Protein AF-A0A8K0NFF4-F1 (afdb_monomer_lite)

InterPro domains:
  IPR023198 Phosphoglycolate phosphatase-like, domain 2 [G3DSA:1.10.150.240] (60-113)

Secondary structure (DSSP, 8-state):
--TTPPPPTTTT--------BTTTB-HHHHHHHHHHHHHHHHHTSTT--HHHHHHHHH--HHHHHHHHHHHHHHHHHHHHHHHH-TTSPP--HHHHHHHHHHHHHHHTT-TT-

Organism: NCBI:txid83212

Sequence (113 aa):
MSPGEPPHPLSAIKALAFDLFGTALDWRTSVQQELILRAHRKQSSEGVPDALKQRLGNLTERDWGDFAQAWRDSYLEFVAGFAADAGTPWKTVDEHHLESLARLLDERALGGL

Foldseek 3Di:
DDPPDDPDPCNPPDDDDDDPDPTVDPPLVVQLVVVLVVLVVLLPDPPDDPVLNVLSVPDDSVNSSVLSVQLVVQLVVVVVVCVVDVPDDDDDSVRSSVVSNQVSCVVSVNHPD

pLDDT: mean 92.71, std 7.46, range [56.12, 98.38]

Radius of gyration: 21.51 Å; chains: 1; bounding box: 55×46×52 Å

Structure (mmCIF, N/CA/C/O backbone):
data_AF-A0A8K0NFF4-F1
#
_entry.id   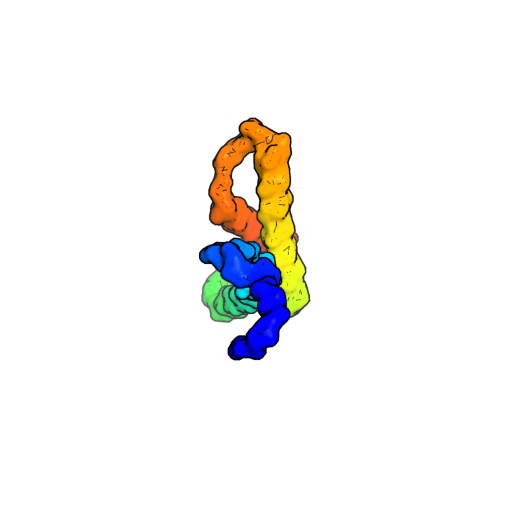AF-A0A8K0NFF4-F1
#
loop_
_atom_site.group_PDB
_atom_site.id
_atom_site.type_symbol
_atom_site.label_atom_id
_atom_site.label_alt_id
_atom_site.label_comp_id
_atom_site.label_asym_id
_atom_site.label_entity_id
_atom_site.label_seq_id
_atom_site.pdbx_PDB_ins_code
_atom_site.Cartn_x
_atom_site.Cartn_y
_atom_site.Cartn_z
_atom_site.occupancy
_atom_site.B_iso_or_equiv
_atom_site.auth_seq_id
_atom_site.auth_comp_id
_atom_site.auth_asym_id
_atom_site.auth_atom_id
_atom_site.pdbx_PDB_model_num
ATOM 1 N N . MET A 1 1 ? 36.130 -25.085 -16.102 1.00 57.00 1 MET A N 1
ATOM 2 C CA . MET A 1 1 ? 35.508 -24.887 -17.426 1.00 57.00 1 MET A CA 1
ATOM 3 C C . MET A 1 1 ? 36.125 -25.896 -18.369 1.00 57.00 1 MET A C 1
ATOM 5 O O . MET A 1 1 ? 37.346 -25.914 -18.483 1.00 57.00 1 MET A O 1
ATOM 9 N N . SER A 1 2 ? 35.315 -26.776 -18.951 1.00 56.12 2 SER A N 1
ATOM 10 C CA . SER A 1 2 ? 35.795 -27.747 -19.936 1.00 56.12 2 SER A CA 1
ATOM 11 C C . SER A 1 2 ? 36.055 -27.037 -21.274 1.00 56.12 2 SER A C 1
ATOM 13 O O . SER A 1 2 ? 35.286 -26.144 -21.635 1.00 56.12 2 SER A O 1
ATOM 15 N N . PRO A 1 3 ? 37.120 -27.379 -22.016 1.00 65.38 3 PRO A N 1
ATOM 16 C CA . PRO A 1 3 ? 37.366 -26.789 -23.327 1.00 65.38 3 PRO A CA 1
ATOM 17 C C . PRO A 1 3 ? 36.259 -27.188 -24.316 1.00 65.38 3 PRO A C 1
ATOM 19 O O . PRO A 1 3 ? 35.991 -28.375 -24.482 1.00 65.38 3 PRO A O 1
ATOM 22 N N . GLY A 1 4 ? 35.641 -26.205 -24.982 1.00 76.25 4 GLY A N 1
ATOM 23 C CA . GLY A 1 4 ? 34.682 -26.419 -26.080 1.00 76.25 4 GLY A CA 1
ATOM 24 C C . GLY A 1 4 ? 33.222 -26.054 -25.791 1.00 76.25 4 GLY A C 1
ATOM 25 O O . GLY A 1 4 ? 32.403 -26.110 -26.704 1.00 76.25 4 GLY A O 1
ATOM 26 N N . GLU A 1 5 ? 32.880 -25.659 -24.565 1.00 77.56 5 GLU A N 1
ATOM 27 C CA . GLU A 1 5 ? 31.519 -25.218 -24.247 1.00 77.56 5 GLU A CA 1
ATOM 28 C C . GLU A 1 5 ? 31.290 -23.779 -24.749 1.00 77.56 5 GLU A C 1
ATOM 30 O O . GLU A 1 5 ? 32.122 -22.903 -24.472 1.00 77.56 5 GLU A O 1
ATOM 35 N N . PRO A 1 6 ? 30.212 -23.507 -25.514 1.00 79.31 6 PRO A N 1
ATOM 36 C CA . PRO A 1 6 ? 29.910 -22.153 -25.956 1.00 79.31 6 PRO A CA 1
ATOM 37 C C . PRO A 1 6 ? 29.731 -21.235 -24.738 1.00 79.31 6 PRO A C 1
ATOM 39 O O . PRO A 1 6 ? 29.235 -21.682 -23.699 1.00 79.31 6 PRO A O 1
ATOM 42 N N . PRO A 1 7 ? 30.136 -19.954 -24.834 1.00 81.00 7 PRO A N 1
ATOM 43 C CA . PRO A 1 7 ? 30.001 -19.027 -23.721 1.00 81.00 7 PRO A CA 1
ATOM 44 C C . PRO A 1 7 ? 28.545 -18.992 -23.254 1.00 81.00 7 PRO A C 1
ATOM 46 O O . PRO A 1 7 ? 27.625 -18.905 -24.070 1.00 81.00 7 PRO A O 1
ATOM 49 N N . HIS A 1 8 ? 28.342 -19.069 -21.935 1.00 84.25 8 HIS A N 1
ATOM 50 C CA . HIS A 1 8 ? 27.005 -19.062 -21.348 1.00 84.25 8 HIS A CA 1
ATOM 51 C C . HIS A 1 8 ? 26.218 -17.849 -21.879 1.00 84.25 8 HIS A C 1
ATOM 53 O O . HIS A 1 8 ? 26.788 -16.757 -21.910 1.00 84.25 8 HIS A O 1
ATOM 59 N N . PRO A 1 9 ? 24.931 -17.965 -22.247 1.00 85.44 9 PRO A N 1
ATOM 60 C CA . PRO A 1 9 ? 24.170 -16.871 -22.867 1.00 85.44 9 PRO A CA 1
ATOM 61 C C . PRO A 1 9 ? 24.179 -15.550 -22.075 1.00 85.44 9 PRO A C 1
ATOM 63 O O . PRO A 1 9 ? 24.038 -14.473 -22.643 1.00 85.44 9 PRO A O 1
ATOM 66 N N . LEU A 1 10 ? 24.390 -15.628 -20.758 1.00 89.38 10 LEU A N 1
ATOM 67 C CA . LEU A 1 10 ? 24.452 -14.474 -19.853 1.00 89.38 10 LEU A CA 1
ATOM 68 C C . LEU A 1 10 ? 25.866 -13.891 -19.661 1.00 89.38 10 LEU A C 1
ATOM 70 O O . LEU A 1 10 ? 26.025 -12.900 -18.960 1.00 89.38 10 LEU A O 1
ATOM 74 N N . SER A 1 11 ? 26.900 -14.479 -20.265 1.00 89.75 11 SER A N 1
ATOM 75 C CA . SER A 1 11 ? 28.308 -14.104 -20.039 1.00 89.75 11 SER A CA 1
ATOM 76 C C . SER A 1 11 ? 28.677 -12.690 -20.513 1.00 89.75 11 SER A C 1
ATOM 78 O O . SER A 1 11 ? 29.662 -12.131 -20.038 1.00 89.75 11 SER A O 1
ATOM 80 N N . ALA A 1 12 ? 27.879 -12.086 -21.401 1.00 91.81 12 ALA A N 1
ATOM 81 C CA . ALA A 1 12 ? 28.050 -10.704 -21.860 1.00 91.81 12 ALA A CA 1
ATOM 82 C C . ALA A 1 12 ? 27.211 -9.672 -21.075 1.00 91.81 12 ALA A C 1
ATOM 84 O O . ALA A 1 12 ? 27.341 -8.468 -21.311 1.00 91.81 12 ALA A O 1
ATOM 85 N N . ILE A 1 13 ? 26.344 -10.113 -20.155 1.00 93.75 13 ILE A N 1
ATOM 86 C CA . ILE A 1 13 ? 25.468 -9.221 -19.388 1.00 93.75 13 ILE A CA 1
ATOM 87 C C . ILE A 1 13 ? 26.277 -8.512 -18.299 1.00 93.75 13 ILE A C 1
ATOM 89 O O . ILE A 1 13 ? 26.946 -9.147 -17.489 1.00 93.75 13 ILE A O 1
ATOM 93 N N . LYS A 1 14 ? 26.190 -7.177 -18.269 1.00 94.44 14 LYS A N 1
ATOM 94 C CA . LYS A 1 14 ? 26.890 -6.320 -17.293 1.00 94.44 14 LYS A CA 1
ATOM 95 C C . LYS A 1 14 ? 25.978 -5.715 -16.223 1.00 94.44 14 LYS A C 1
ATOM 97 O O . LYS A 1 14 ? 26.481 -5.175 -15.246 1.00 94.44 14 LYS A O 1
ATOM 102 N N . ALA A 1 15 ? 24.661 -5.771 -16.416 1.00 95.25 15 ALA A N 1
ATOM 103 C CA . ALA A 1 15 ? 23.675 -5.225 -15.492 1.00 95.25 15 ALA A CA 1
ATOM 104 C C . ALA A 1 15 ? 22.391 -6.058 -15.520 1.00 95.25 15 ALA A C 1
ATOM 106 O O . ALA A 1 15 ? 22.003 -6.573 -16.568 1.00 95.25 15 ALA A O 1
ATOM 107 N N . LEU A 1 16 ? 21.735 -6.152 -14.366 1.00 92.88 16 LEU A N 1
ATOM 108 C CA . LEU A 1 16 ? 20.430 -6.777 -14.193 1.00 92.88 16 LEU A CA 1
ATOM 109 C C . LEU A 1 16 ? 19.508 -5.757 -13.528 1.00 92.88 16 LEU A C 1
ATOM 111 O O . LEU A 1 16 ? 19.874 -5.168 -12.512 1.00 92.88 16 LEU A O 1
ATOM 115 N N . ALA A 1 17 ? 18.337 -5.542 -14.116 1.00 94.75 17 ALA A N 1
ATOM 116 C CA . ALA A 1 17 ? 17.286 -4.719 -13.539 1.00 94.75 17 ALA A CA 1
ATOM 117 C C . ALA A 1 17 ? 16.169 -5.637 -13.051 1.00 94.75 17 ALA A C 1
ATOM 119 O O . ALA A 1 17 ? 15.773 -6.565 -13.758 1.00 94.75 17 ALA A O 1
ATOM 120 N N . PHE A 1 18 ? 15.674 -5.364 -11.851 1.00 94.62 18 PHE A N 1
ATOM 121 C CA . PHE A 1 18 ? 14.584 -6.110 -11.248 1.00 94.62 18 PHE A CA 1
ATOM 122 C C . PHE A 1 18 ? 13.469 -5.141 -10.906 1.00 94.62 18 PHE A C 1
ATOM 124 O O . PHE A 1 18 ? 13.713 -4.074 -10.338 1.00 94.62 18 PHE A O 1
ATOM 131 N N . ASP A 1 19 ? 12.246 -5.542 -11.227 1.00 94.19 19 ASP A N 1
ATOM 132 C CA . ASP A 1 19 ? 11.102 -5.035 -10.491 1.00 94.19 19 ASP A CA 1
ATOM 133 C C . ASP A 1 19 ? 11.254 -5.413 -9.003 1.00 94.19 19 ASP A C 1
ATOM 135 O O . ASP A 1 19 ? 11.923 -6.392 -8.658 1.00 94.19 19 ASP A O 1
ATOM 139 N N . LEU A 1 20 ? 10.681 -4.611 -8.106 1.00 92.25 20 LEU A N 1
ATOM 140 C CA . LEU A 1 20 ? 10.818 -4.826 -6.666 1.00 92.25 20 LEU A CA 1
ATOM 141 C C . LEU A 1 20 ? 9.578 -5.494 -6.079 1.00 92.25 20 LEU A C 1
ATOM 143 O O . LEU A 1 20 ? 9.686 -6.544 -5.444 1.00 92.25 20 LEU A O 1
ATOM 147 N N . PHE A 1 21 ? 8.401 -4.904 -6.271 1.00 90.12 21 PHE A N 1
ATOM 148 C CA . PHE A 1 21 ? 7.193 -5.295 -5.549 1.00 90.12 21 PHE A CA 1
ATOM 149 C C . PHE A 1 21 ? 6.588 -6.588 -6.101 1.00 90.12 21 PHE A C 1
ATOM 151 O O . PHE A 1 21 ? 5.880 -6.583 -7.101 1.00 90.12 21 PHE A O 1
ATOM 158 N N . GLY A 1 22 ? 6.806 -7.696 -5.392 1.00 90.75 22 GLY A N 1
ATOM 159 C CA . GLY A 1 22 ? 6.363 -9.036 -5.785 1.00 90.75 22 GLY A CA 1
ATOM 160 C C . GLY A 1 22 ? 7.438 -9.826 -6.531 1.00 90.75 22 GLY A C 1
ATOM 161 O O . GLY A 1 22 ? 7.384 -11.052 -6.536 1.00 90.75 22 GLY A O 1
ATOM 162 N N . THR A 1 23 ? 8.443 -9.144 -7.087 1.00 94.44 23 THR A N 1
ATOM 163 C CA . THR A 1 23 ? 9.594 -9.778 -7.745 1.00 94.44 23 THR A CA 1
ATOM 164 C C . THR A 1 23 ? 10.750 -10.010 -6.767 1.00 94.44 23 THR A C 1
ATOM 166 O O . THR A 1 23 ? 11.253 -11.126 -6.663 1.00 94.44 23 THR A O 1
ATOM 169 N N . ALA A 1 24 ? 11.164 -8.977 -6.028 1.00 95.25 24 ALA A N 1
ATOM 170 C CA . ALA A 1 24 ? 12.259 -9.051 -5.053 1.00 95.25 24 ALA A CA 1
ATOM 171 C C . ALA A 1 24 ? 11.792 -8.867 -3.599 1.00 95.25 24 ALA A C 1
ATOM 173 O O . ALA A 1 24 ? 12.517 -9.222 -2.672 1.00 95.25 24 ALA A O 1
ATOM 174 N N . LEU A 1 25 ? 10.594 -8.309 -3.393 1.00 93.31 25 LEU A N 1
ATOM 175 C CA . LEU A 1 25 ? 10.031 -7.981 -2.085 1.00 93.31 25 LEU A CA 1
ATOM 176 C C . LEU A 1 25 ? 8.631 -8.578 -1.920 1.00 93.31 25 LEU A C 1
ATOM 178 O O . LEU A 1 25 ? 7.751 -8.342 -2.753 1.00 93.31 25 LEU A O 1
ATOM 182 N N . ASP A 1 26 ? 8.394 -9.253 -0.793 1.00 96.06 26 ASP A N 1
ATOM 183 C CA . ASP A 1 26 ? 7.044 -9.615 -0.348 1.00 96.06 26 ASP A CA 1
ATOM 184 C C . ASP A 1 26 ? 6.372 -8.416 0.332 1.00 96.06 26 ASP A C 1
ATOM 186 O O . ASP A 1 26 ? 6.347 -8.262 1.558 1.00 96.06 26 ASP A O 1
ATOM 190 N N . TRP A 1 27 ? 5.840 -7.524 -0.499 1.00 95.06 27 TRP A N 1
ATOM 191 C CA . TRP A 1 27 ? 5.096 -6.361 -0.028 1.00 95.06 27 TRP A CA 1
ATOM 192 C C . TRP A 1 27 ? 3.770 -6.748 0.626 1.00 95.06 27 TRP A C 1
ATOM 194 O O . TRP A 1 27 ? 3.347 -6.080 1.567 1.00 95.06 27 TRP A O 1
ATOM 204 N N . ARG A 1 28 ? 3.114 -7.813 0.143 1.00 95.81 28 ARG A N 1
ATOM 205 C CA . ARG A 1 28 ? 1.749 -8.164 0.544 1.00 95.81 28 ARG A CA 1
ATOM 206 C C . ARG A 1 28 ? 1.724 -8.588 2.001 1.00 95.81 28 ARG A C 1
ATOM 208 O O . ARG A 1 28 ? 0.987 -7.997 2.790 1.00 95.81 28 ARG A O 1
ATOM 215 N N . THR A 1 29 ? 2.567 -9.551 2.363 1.00 96.38 29 THR A N 1
ATOM 216 C CA . THR A 1 29 ? 2.659 -10.027 3.746 1.00 96.38 29 THR A CA 1
ATOM 217 C C . THR A 1 29 ? 3.120 -8.910 4.673 1.00 96.38 29 THR A C 1
ATOM 219 O O . THR A 1 29 ? 2.525 -8.710 5.729 1.00 96.38 29 THR A O 1
ATOM 222 N N . SER A 1 30 ? 4.129 -8.136 4.259 1.00 96.31 30 SER A N 1
ATOM 223 C CA . SER A 1 30 ? 4.695 -7.057 5.079 1.00 96.31 30 SER A CA 1
ATOM 224 C C . SER A 1 30 ? 3.656 -5.981 5.419 1.00 96.31 30 SER A C 1
ATOM 226 O O . SER A 1 30 ? 3.503 -5.612 6.582 1.00 96.31 30 SER A O 1
ATOM 228 N N . VAL A 1 31 ? 2.897 -5.506 4.425 1.00 96.75 31 VAL A N 1
ATOM 229 C CA . VAL A 1 31 ? 1.849 -4.492 4.631 1.00 96.75 31 VAL A CA 1
ATOM 230 C C . VAL A 1 31 ? 0.701 -5.054 5.467 1.00 96.75 31 VAL A C 1
ATOM 232 O O . VAL A 1 31 ? 0.249 -4.398 6.404 1.00 96.75 31 VAL A O 1
ATOM 235 N N . GLN A 1 32 ? 0.246 -6.275 5.175 1.00 98.06 32 GLN A N 1
ATOM 236 C CA . GLN A 1 32 ? -0.831 -6.916 5.932 1.00 98.06 32 GLN A CA 1
ATOM 237 C C . GLN A 1 32 ? -0.462 -7.087 7.414 1.00 98.06 32 GLN A C 1
ATOM 239 O O . GLN A 1 32 ? -1.267 -6.768 8.289 1.00 98.06 32 GLN A O 1
ATOM 244 N N . GLN A 1 33 ? 0.754 -7.552 7.709 1.00 98.12 33 GLN A N 1
ATOM 245 C CA . GLN A 1 33 ? 1.235 -7.717 9.083 1.00 98.12 33 GLN A CA 1
ATOM 246 C C . GLN A 1 33 ? 1.332 -6.383 9.822 1.00 98.12 33 GLN A C 1
ATOM 248 O O . GLN A 1 33 ? 0.930 -6.303 10.983 1.00 98.12 33 GLN A O 1
ATOM 253 N N . GLU A 1 34 ? 1.812 -5.330 9.159 1.00 97.56 34 GLU A N 1
ATOM 254 C CA . GLU A 1 34 ? 1.886 -4.002 9.767 1.00 97.56 34 GLU A CA 1
ATOM 255 C C . GLU A 1 34 ? 0.486 -3.445 10.069 1.00 97.56 34 GLU A C 1
ATOM 257 O O . GLU A 1 34 ? 0.264 -2.913 11.157 1.00 97.56 34 GLU A O 1
ATOM 262 N N . LEU A 1 35 ? -0.488 -3.630 9.170 1.00 96.81 35 LEU A N 1
ATOM 263 C CA . LEU A 1 35 ? -1.886 -3.248 9.411 1.00 96.81 35 LEU A CA 1
ATOM 264 C C . LEU A 1 35 ? -2.462 -3.962 10.641 1.00 96.81 35 LEU A C 1
ATOM 266 O O . LEU A 1 35 ? -2.996 -3.304 11.534 1.00 96.81 35 LEU A O 1
ATOM 270 N N . ILE A 1 36 ? -2.289 -5.286 10.729 1.00 97.00 36 ILE A N 1
ATOM 271 C CA . ILE A 1 36 ? -2.735 -6.094 11.876 1.00 97.00 36 ILE A CA 1
ATOM 272 C C . ILE A 1 36 ? -2.068 -5.606 13.169 1.00 97.00 36 ILE A C 1
ATOM 274 O O . ILE A 1 36 ? -2.740 -5.385 14.180 1.00 97.00 36 ILE A O 1
ATOM 278 N N . LEU A 1 37 ? -0.751 -5.385 13.142 1.00 96.69 37 LEU A N 1
ATOM 279 C CA . LEU A 1 37 ? 0.013 -4.921 14.297 1.00 96.69 37 LEU A CA 1
ATOM 280 C C . LEU A 1 37 ? -0.474 -3.552 14.790 1.00 96.69 37 LEU A C 1
ATOM 282 O O . LEU A 1 37 ? -0.648 -3.347 15.995 1.00 96.69 37 LEU A O 1
ATOM 286 N N . ARG A 1 38 ? -0.690 -2.602 13.875 1.00 95.00 38 ARG A N 1
ATOM 287 C CA . ARG A 1 38 ? -1.157 -1.249 14.210 1.00 95.00 38 ARG A CA 1
ATOM 288 C C . ARG A 1 38 ? -2.592 -1.260 14.714 1.00 95.00 38 ARG A C 1
ATOM 290 O O . ARG A 1 38 ? -2.866 -0.605 15.721 1.00 95.00 38 ARG A O 1
ATOM 297 N N . ALA A 1 39 ? -3.466 -2.046 14.091 1.00 94.44 39 ALA A N 1
ATOM 298 C CA . ALA A 1 39 ? -4.836 -2.244 14.542 1.00 94.44 39 ALA A CA 1
ATOM 299 C C . ALA A 1 39 ? -4.884 -2.801 15.970 1.00 94.44 39 ALA A C 1
ATOM 301 O O . ALA A 1 39 ? -5.561 -2.228 16.824 1.00 94.44 39 ALA A O 1
ATOM 302 N N . HIS A 1 40 ? -4.091 -3.837 16.265 1.00 93.38 40 HIS A N 1
ATOM 303 C CA . HIS A 1 40 ? -3.992 -4.411 17.607 1.00 93.38 40 HIS A CA 1
ATOM 304 C C . HIS A 1 40 ? -3.500 -3.378 18.634 1.00 93.38 40 HIS A C 1
ATOM 306 O O . HIS A 1 40 ? -4.109 -3.199 19.688 1.00 93.38 40 HIS A O 1
ATOM 312 N N . ARG A 1 41 ? -2.424 -2.635 18.326 1.00 93.56 41 ARG A N 1
ATOM 313 C CA . ARG A 1 41 ? -1.911 -1.579 19.223 1.00 93.56 41 ARG A CA 1
ATOM 314 C C . ARG A 1 41 ? -2.959 -0.507 19.506 1.00 93.56 41 ARG A C 1
ATOM 316 O O . ARG A 1 41 ? -3.111 -0.084 20.653 1.00 93.56 41 ARG A O 1
ATOM 323 N N . LYS A 1 42 ? -3.687 -0.068 18.477 1.00 91.44 42 LYS A N 1
ATOM 324 C CA . LYS A 1 42 ? -4.720 0.956 18.635 1.00 91.44 42 LYS A CA 1
ATOM 325 C C . LYS A 1 42 ? -5.921 0.422 19.415 1.00 91.44 42 LYS A C 1
ATOM 327 O O . LYS A 1 42 ? -6.423 1.123 20.283 1.00 91.44 42 LYS A O 1
ATOM 332 N N . GLN A 1 43 ? -6.323 -0.830 19.208 1.00 92.25 43 GLN A N 1
ATOM 333 C CA . GLN A 1 43 ? -7.391 -1.466 19.985 1.00 92.25 43 GLN A CA 1
ATOM 334 C C . GLN A 1 43 ? -7.084 -1.487 21.494 1.00 92.25 43 GLN A C 1
ATOM 336 O O . GLN A 1 43 ? -7.982 -1.252 22.304 1.00 92.25 43 GLN A O 1
ATOM 341 N N . SER A 1 44 ? -5.821 -1.709 21.875 1.00 89.94 44 SER A N 1
ATOM 342 C CA . SER A 1 44 ? -5.368 -1.679 23.276 1.00 89.94 44 SER A CA 1
ATOM 343 C C . SER A 1 44 ? -5.113 -0.272 23.834 1.00 89.94 44 SER A C 1
ATOM 345 O O . SER A 1 44 ? -4.779 -0.145 25.009 1.00 89.94 44 SER A O 1
ATOM 347 N N . SER A 1 45 ? -5.238 0.784 23.026 1.00 91.31 45 SER A N 1
ATOM 348 C CA . SER A 1 45 ? -4.930 2.154 23.449 1.00 91.31 45 SER A CA 1
ATOM 349 C C . SER A 1 45 ? -6.072 2.799 24.247 1.00 91.31 45 SER A C 1
ATOM 351 O O . SER A 1 45 ? -7.260 2.504 24.059 1.00 91.31 45 SER A O 1
ATOM 353 N N . GLU A 1 46 ? -5.708 3.723 25.136 1.00 91.81 46 GLU A N 1
ATOM 354 C CA . GLU A 1 46 ? -6.656 4.589 25.841 1.00 91.81 46 GLU A CA 1
ATOM 355 C C . GLU A 1 46 ? -7.311 5.598 24.882 1.00 91.81 46 GLU A C 1
ATOM 357 O O . GLU A 1 46 ? -6.768 5.922 23.826 1.00 91.81 46 GLU A O 1
ATOM 362 N N . GLY A 1 47 ? -8.511 6.077 25.223 1.00 88.69 47 GLY A N 1
ATOM 363 C CA . GLY A 1 47 ? -9.235 7.076 24.422 1.00 88.69 47 GLY A CA 1
ATOM 364 C C . GLY A 1 47 ? -9.856 6.559 23.118 1.00 88.69 47 GLY A C 1
ATOM 365 O O . GLY A 1 47 ? -10.550 7.310 22.438 1.00 88.69 47 GLY A O 1
ATOM 366 N N . VAL A 1 48 ? -9.660 5.283 22.771 1.00 90.75 48 VAL A N 1
ATOM 367 C CA . VAL A 1 48 ? -10.304 4.666 21.603 1.00 90.75 48 VAL A CA 1
ATOM 368 C C . VAL A 1 48 ? -11.744 4.263 21.950 1.00 90.75 48 VAL A C 1
ATOM 370 O O . VAL A 1 48 ? -11.925 3.509 22.911 1.00 90.75 48 VAL A O 1
ATOM 373 N N . PRO A 1 49 ? -12.765 4.715 21.190 1.00 92.69 49 PRO A N 1
ATOM 374 C CA . PRO A 1 49 ? -14.164 4.377 21.455 1.00 92.69 49 PRO A CA 1
ATOM 375 C C . PRO A 1 49 ? -14.425 2.867 21.437 1.00 92.69 49 PRO A C 1
ATOM 377 O O . PRO A 1 49 ? -13.927 2.164 20.554 1.00 92.69 49 PRO A O 1
ATOM 380 N N . ASP A 1 50 ? -15.276 2.369 22.338 1.00 92.56 50 ASP A N 1
ATOM 381 C CA . ASP A 1 50 ? -15.582 0.932 22.449 1.00 92.56 50 ASP A CA 1
ATOM 382 C C . ASP A 1 50 ? -16.134 0.339 21.147 1.00 92.56 50 ASP A C 1
ATOM 384 O O . ASP A 1 50 ? -15.767 -0.768 20.757 1.00 92.56 50 ASP A O 1
ATOM 388 N N . ALA A 1 51 ? -16.943 1.109 20.414 1.00 92.81 51 ALA A N 1
ATOM 389 C CA . ALA A 1 51 ? -17.438 0.711 19.100 1.00 92.81 51 ALA A CA 1
ATOM 390 C C . ALA A 1 51 ? -16.302 0.519 18.075 1.00 92.81 51 ALA A C 1
ATOM 392 O O . ALA A 1 51 ? -16.353 -0.388 17.246 1.00 92.81 51 ALA A O 1
ATOM 393 N N . LEU A 1 52 ? -15.249 1.346 18.121 1.00 93.06 52 LEU A N 1
ATOM 394 C CA . LEU A 1 52 ? -14.068 1.157 17.275 1.00 93.06 52 LEU A CA 1
ATOM 395 C C . LEU A 1 52 ? -13.262 -0.065 17.732 1.00 93.06 52 LEU A C 1
ATOM 397 O O . LEU A 1 52 ? -12.881 -0.870 16.889 1.00 93.06 52 LEU A O 1
ATOM 401 N N . LYS A 1 53 ? -13.090 -0.276 19.042 1.00 93.81 53 LYS A N 1
ATOM 402 C CA . LYS A 1 53 ? -12.413 -1.473 19.573 1.00 93.81 53 LYS A CA 1
ATOM 403 C C . LYS A 1 53 ? -13.114 -2.772 19.178 1.00 93.81 53 LYS A C 1
ATOM 405 O O . LYS A 1 53 ? -12.438 -3.719 18.787 1.00 93.81 53 LYS A O 1
ATOM 410 N N . GLN A 1 54 ? -14.445 -2.816 19.252 1.00 93.50 54 GLN A N 1
ATOM 411 C CA . GLN A 1 54 ? -15.224 -3.978 18.816 1.00 93.50 54 GLN A CA 1
ATOM 412 C C . GLN A 1 54 ? -15.063 -4.237 17.318 1.00 93.50 54 GLN A C 1
ATOM 414 O O . GLN A 1 54 ? -14.814 -5.371 16.927 1.00 93.50 54 GLN A O 1
ATOM 419 N N . ARG A 1 55 ? -15.150 -3.195 16.479 1.00 94.69 55 ARG A N 1
ATOM 420 C CA . ARG A 1 55 ? -14.938 -3.338 15.029 1.00 94.69 55 ARG A CA 1
ATOM 421 C C . ARG A 1 55 ? -13.547 -3.879 14.712 1.00 94.69 55 ARG A C 1
ATOM 423 O O . ARG A 1 55 ? -13.449 -4.832 13.953 1.00 94.69 55 ARG A O 1
ATOM 430 N N . LEU A 1 56 ? -12.501 -3.332 15.338 1.00 95.00 56 LEU A N 1
ATOM 431 C CA . LEU A 1 56 ? -11.129 -3.825 15.171 1.00 95.00 56 LEU A CA 1
ATOM 432 C C . LEU A 1 56 ? -10.990 -5.292 15.595 1.00 95.00 56 LEU A C 1
ATOM 434 O O . LEU A 1 56 ? -10.367 -6.066 14.878 1.00 95.00 56 LEU A O 1
ATOM 438 N N . GLY A 1 57 ? -11.614 -5.685 16.711 1.00 93.44 57 GLY A N 1
ATOM 439 C CA . GLY A 1 57 ? -11.598 -7.068 17.199 1.00 93.44 57 GLY A CA 1
ATOM 440 C C . GLY A 1 57 ? -12.375 -8.068 16.333 1.00 93.44 57 GLY A C 1
ATOM 441 O O . GLY A 1 57 ? -12.148 -9.267 16.460 1.00 93.44 57 GLY A O 1
ATOM 442 N N . ASN A 1 58 ? -13.263 -7.591 15.456 1.00 95.44 58 ASN A N 1
ATOM 443 C CA . ASN A 1 58 ? -14.036 -8.431 14.540 1.00 95.44 58 ASN A CA 1
ATOM 444 C C . ASN A 1 58 ? -13.348 -8.636 13.180 1.00 95.44 58 ASN A C 1
ATOM 446 O O . ASN A 1 58 ? -13.803 -9.472 12.403 1.00 95.44 58 ASN A O 1
ATOM 450 N N . LEU A 1 59 ? -12.289 -7.877 12.872 1.00 96.81 59 LEU A N 1
ATOM 451 C CA . LEU A 1 59 ? -11.556 -8.012 11.614 1.00 96.81 59 LEU A CA 1
ATOM 452 C C . LEU A 1 59 ? -10.628 -9.224 11.660 1.00 96.81 59 LEU A C 1
ATOM 454 O O . LEU A 1 59 ? -9.823 -9.389 12.575 1.00 96.81 59 LEU A O 1
ATOM 458 N N . THR A 1 60 ? -10.714 -10.051 10.629 1.00 97.31 60 THR A N 1
ATOM 459 C CA . THR A 1 60 ? -9.864 -11.225 10.440 1.00 97.31 60 THR A CA 1
ATOM 460 C C . THR A 1 60 ? -8.600 -10.876 9.656 1.00 97.31 60 THR A C 1
ATOM 462 O O . THR A 1 60 ? -8.512 -9.839 8.997 1.00 97.31 60 THR A O 1
ATOM 465 N N . GLU A 1 61 ? -7.612 -11.775 9.652 1.00 97.38 61 GLU A N 1
ATOM 466 C CA . GLU A 1 61 ? -6.432 -11.626 8.788 1.00 97.38 61 GLU A CA 1
ATOM 467 C C . GLU A 1 61 ? -6.808 -11.489 7.308 1.00 97.38 61 GLU A C 1
ATOM 469 O O . GLU A 1 61 ? -6.163 -10.738 6.578 1.00 97.38 61 GLU A O 1
ATOM 474 N N . ARG A 1 62 ? -7.874 -12.173 6.869 1.00 97.94 62 ARG A N 1
ATOM 475 C CA . ARG A 1 62 ? -8.388 -12.059 5.502 1.00 97.94 62 ARG A CA 1
ATOM 476 C C . ARG A 1 62 ? -8.887 -10.648 5.212 1.00 97.94 62 ARG A C 1
ATOM 478 O O . ARG A 1 62 ? -8.531 -10.103 4.174 1.00 97.94 62 ARG A O 1
ATOM 485 N N . ASP A 1 63 ? -9.632 -10.039 6.133 1.00 98.00 63 ASP A N 1
ATOM 486 C CA . ASP A 1 63 ? -10.141 -8.674 5.957 1.00 98.00 63 ASP A CA 1
ATOM 487 C C . ASP A 1 63 ? -8.999 -7.661 5.794 1.00 98.00 63 ASP A C 1
ATOM 489 O O . ASP A 1 63 ? -9.091 -6.746 4.970 1.00 98.00 63 ASP A O 1
ATOM 493 N N . TRP A 1 64 ? -7.899 -7.856 6.531 1.00 97.94 64 TRP A N 1
ATOM 494 C CA . TRP A 1 64 ? -6.673 -7.066 6.390 1.00 97.94 64 TRP A CA 1
ATOM 495 C C . TRP A 1 64 ? -5.919 -7.359 5.090 1.00 97.94 64 TRP A C 1
ATOM 497 O O . TRP A 1 64 ? -5.365 -6.443 4.483 1.00 97.94 64 TRP A O 1
ATOM 507 N N . GLY A 1 65 ? -5.925 -8.607 4.622 1.00 98.19 65 GLY A N 1
ATOM 508 C CA . GLY A 1 65 ? -5.390 -8.973 3.310 1.00 98.19 65 GLY A CA 1
ATOM 509 C C . GLY A 1 65 ? -6.171 -8.340 2.152 1.00 98.19 65 GLY A C 1
ATOM 510 O O . GLY A 1 65 ? -5.567 -7.925 1.157 1.00 98.19 65 GLY A O 1
ATOM 511 N N . ASP A 1 66 ? -7.492 -8.229 2.287 1.00 98.38 66 ASP A N 1
ATOM 512 C CA . ASP A 1 66 ? -8.364 -7.541 1.330 1.00 98.38 66 ASP A CA 1
ATOM 513 C C . ASP A 1 66 ? -8.166 -6.018 1.408 1.00 98.38 66 ASP A C 1
ATOM 515 O O . ASP A 1 66 ? -8.177 -5.335 0.385 1.00 98.38 66 ASP A O 1
ATOM 519 N N . PHE A 1 67 ? -7.920 -5.472 2.606 1.00 98.12 67 PHE A N 1
ATOM 520 C CA . PHE A 1 67 ? -7.546 -4.066 2.789 1.00 98.12 67 PHE A CA 1
ATOM 521 C C . PHE A 1 67 ? -6.233 -3.733 2.072 1.00 98.12 67 PHE A C 1
ATOM 523 O O . PHE A 1 67 ? -6.176 -2.788 1.286 1.00 98.12 67 PHE A O 1
ATOM 530 N N . ALA A 1 68 ? -5.182 -4.523 2.314 1.00 98.06 68 ALA A N 1
ATOM 531 C CA . ALA A 1 68 ? -3.873 -4.326 1.696 1.00 98.06 68 ALA A CA 1
ATOM 532 C C . ALA A 1 68 ? -3.946 -4.419 0.164 1.00 98.06 68 ALA A C 1
ATOM 534 O O . ALA A 1 68 ? -3.269 -3.662 -0.532 1.00 98.06 68 ALA A O 1
ATOM 535 N N . GLN A 1 69 ? -4.796 -5.312 -0.362 1.00 98.00 69 GLN A N 1
ATOM 536 C CA . GLN A 1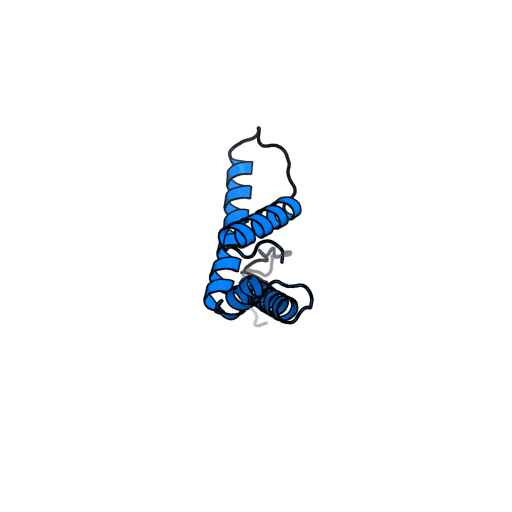 69 ? -5.024 -5.417 -1.802 1.00 98.00 69 GLN A CA 1
ATOM 537 C C . GLN A 1 69 ? -5.711 -4.169 -2.357 1.00 98.00 69 GLN A C 1
ATOM 539 O O . GLN A 1 69 ? -5.185 -3.563 -3.283 1.00 98.00 69 GLN A O 1
ATOM 544 N N . ALA A 1 70 ? -6.818 -3.733 -1.749 1.00 98.31 70 ALA A N 1
ATOM 545 C CA . ALA A 1 70 ? -7.535 -2.535 -2.186 1.00 98.31 70 ALA A CA 1
ATOM 546 C C . ALA A 1 70 ? -6.640 -1.282 -2.161 1.00 98.31 70 ALA A C 1
ATOM 548 O O . ALA A 1 70 ? -6.712 -0.432 -3.049 1.00 98.31 70 ALA A O 1
ATOM 549 N N . TRP A 1 71 ? -5.748 -1.183 -1.171 1.00 98.06 71 TRP A N 1
ATOM 550 C CA . TRP A 1 71 ? -4.757 -0.111 -1.104 1.00 98.06 71 TRP A CA 1
ATOM 551 C C . TRP A 1 71 ? -3.754 -0.180 -2.266 1.00 98.06 71 TRP A C 1
ATOM 553 O O . TRP A 1 71 ? -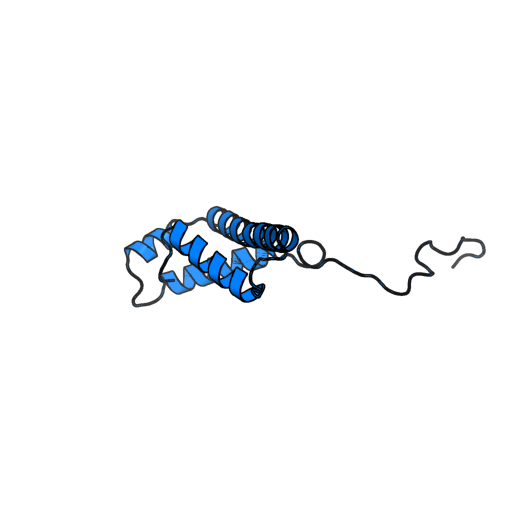3.526 0.830 -2.935 1.00 98.06 71 TRP A O 1
ATOM 563 N N . ARG A 1 72 ? -3.226 -1.371 -2.586 1.00 97.12 72 ARG A N 1
ATOM 564 C CA . ARG A 1 72 ? -2.320 -1.582 -3.730 1.00 97.12 72 ARG A CA 1
ATOM 565 C C . ARG A 1 72 ? -2.985 -1.324 -5.082 1.00 97.12 72 ARG A C 1
ATOM 567 O O . ARG A 1 72 ? -2.327 -0.784 -5.977 1.00 97.12 72 ARG A O 1
ATOM 574 N N . ASP A 1 73 ? -4.244 -1.716 -5.230 1.00 97.81 73 ASP A N 1
ATOM 575 C CA . ASP A 1 73 ? -5.022 -1.528 -6.456 1.00 97.81 73 ASP A CA 1
ATOM 576 C C . ASP A 1 73 ? -5.276 -0.039 -6.698 1.00 97.81 73 ASP A C 1
ATOM 578 O O . ASP A 1 73 ? -5.089 0.442 -7.814 1.00 97.81 73 ASP A O 1
ATOM 582 N N . SER A 1 74 ? -5.541 0.726 -5.632 1.00 98.00 74 SER A N 1
ATOM 583 C CA . SER A 1 74 ? -5.715 2.177 -5.740 1.00 98.00 74 SER A CA 1
ATOM 584 C C . SER A 1 74 ? -4.494 2.885 -6.339 1.00 98.00 74 SER A C 1
ATOM 586 O O . SER A 1 74 ? -4.644 3.873 -7.052 1.00 98.00 74 SER A O 1
ATOM 588 N N . TYR A 1 75 ? -3.274 2.400 -6.074 1.00 96.38 75 TYR A N 1
ATOM 589 C CA . TYR A 1 75 ? -2.060 2.940 -6.689 1.00 96.38 75 TYR A CA 1
ATOM 590 C C . TYR A 1 75 ? -2.010 2.652 -8.196 1.00 96.38 75 TYR A C 1
ATOM 592 O O . TYR A 1 75 ? -1.613 3.522 -8.970 1.00 96.38 75 TYR A O 1
ATOM 600 N N . LEU A 1 76 ? -2.428 1.456 -8.629 1.00 95.69 76 LEU A N 1
ATOM 601 C CA . LEU A 1 76 ? -2.482 1.116 -10.056 1.00 95.69 76 LEU A CA 1
ATOM 602 C C . LEU A 1 76 ? -3.493 1.996 -10.789 1.00 95.69 76 LEU A C 1
ATOM 604 O O . LEU A 1 76 ? -3.173 2.526 -11.850 1.00 95.69 76 LEU A O 1
ATOM 608 N N . GLU A 1 77 ? -4.675 2.184 -10.202 1.00 96.25 77 GLU A N 1
ATOM 609 C CA . GLU A 1 77 ? -5.710 3.073 -10.734 1.00 96.25 77 GLU A CA 1
ATOM 610 C C . GLU A 1 77 ? -5.209 4.518 -10.835 1.00 96.25 77 GLU A C 1
ATOM 612 O O . GLU A 1 77 ? -5.380 5.155 -11.873 1.00 96.25 77 GLU A O 1
ATOM 617 N N . PHE A 1 78 ? -4.524 5.015 -9.800 1.00 95.75 78 PHE A N 1
ATOM 618 C CA . PHE A 1 78 ? -3.929 6.351 -9.795 1.00 95.75 78 PHE A CA 1
ATOM 619 C C . PHE A 1 78 ? -2.891 6.540 -10.903 1.00 95.75 78 PHE A C 1
ATOM 621 O O . PHE A 1 78 ? -2.983 7.498 -11.668 1.00 95.75 78 PHE A O 1
ATOM 628 N N . VAL A 1 79 ? -1.928 5.622 -11.031 1.00 94.94 79 VAL A N 1
ATOM 629 C CA . VAL A 1 79 ? -0.878 5.723 -12.057 1.00 94.94 79 VAL A CA 1
ATOM 630 C C . VAL A 1 79 ? -1.463 5.584 -13.463 1.00 94.94 79 VAL A C 1
ATOM 632 O O . VAL A 1 79 ? -1.070 6.328 -14.362 1.00 94.94 7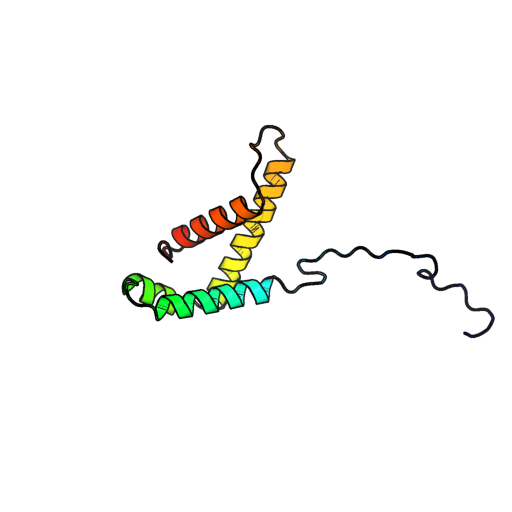9 VAL A O 1
ATOM 635 N N . ALA A 1 80 ? -2.417 4.670 -13.663 1.00 95.06 80 ALA A N 1
ATOM 636 C CA . ALA A 1 80 ? -3.087 4.499 -14.948 1.00 95.06 80 ALA A CA 1
ATOM 637 C C . ALA A 1 80 ? -3.907 5.740 -15.333 1.00 95.06 80 ALA A C 1
ATOM 639 O O . ALA A 1 80 ? -3.821 6.197 -16.472 1.00 95.06 80 ALA A O 1
ATOM 640 N N . GLY A 1 81 ? -4.656 6.313 -14.385 1.00 93.69 81 GLY A N 1
ATOM 641 C CA . GLY A 1 81 ? -5.422 7.542 -14.589 1.00 93.69 81 GLY A CA 1
ATOM 642 C C . GLY A 1 81 ? -4.525 8.736 -14.911 1.00 93.69 81 GLY A C 1
ATOM 643 O O . GLY A 1 81 ? -4.767 9.436 -15.891 1.00 93.69 81 GLY A O 1
ATOM 644 N N . PHE A 1 82 ? -3.436 8.911 -14.157 1.00 91.75 82 PHE A N 1
ATOM 645 C CA . PHE A 1 82 ? -2.466 9.982 -14.388 1.00 91.75 82 PHE A CA 1
ATOM 646 C C . PHE A 1 82 ? -1.790 9.873 -15.764 1.00 91.75 82 PHE A C 1
ATOM 648 O O . PHE A 1 82 ? -1.583 10.874 -16.441 1.00 91.75 82 PHE A O 1
ATOM 655 N N . ALA A 1 83 ? -1.466 8.655 -16.211 1.00 92.12 83 ALA A N 1
ATOM 656 C CA . ALA A 1 83 ? -0.885 8.431 -17.535 1.00 92.12 83 ALA A CA 1
ATOM 657 C C . ALA A 1 83 ? -1.877 8.688 -18.684 1.00 92.12 83 ALA A C 1
ATOM 659 O O . ALA A 1 83 ? -1.454 8.999 -19.798 1.00 92.12 83 ALA A O 1
ATOM 660 N N . ALA A 1 84 ? -3.180 8.537 -18.431 1.00 94.56 84 ALA A N 1
ATOM 661 C CA . ALA A 1 84 ? -4.226 8.710 -19.433 1.00 94.56 84 ALA A CA 1
ATOM 662 C C . ALA A 1 84 ? -4.634 10.179 -19.646 1.00 94.56 84 ALA A C 1
ATOM 664 O O . ALA A 1 84 ? -5.117 10.512 -20.729 1.00 94.56 84 ALA A O 1
ATOM 665 N N . ASP A 1 85 ? -4.438 11.054 -18.654 1.00 93.56 85 ASP A N 1
ATOM 666 C CA . ASP A 1 85 ? -4.848 12.459 -18.710 1.00 93.56 85 ASP A CA 1
ATOM 667 C C . ASP A 1 85 ? -3.715 13.423 -18.320 1.00 93.56 85 ASP A C 1
ATOM 669 O O . ASP A 1 85 ? -3.428 13.657 -17.146 1.00 93.56 85 ASP A O 1
ATOM 673 N N . ALA A 1 86 ? -3.131 14.069 -19.333 1.00 85.94 86 ALA A N 1
ATOM 674 C C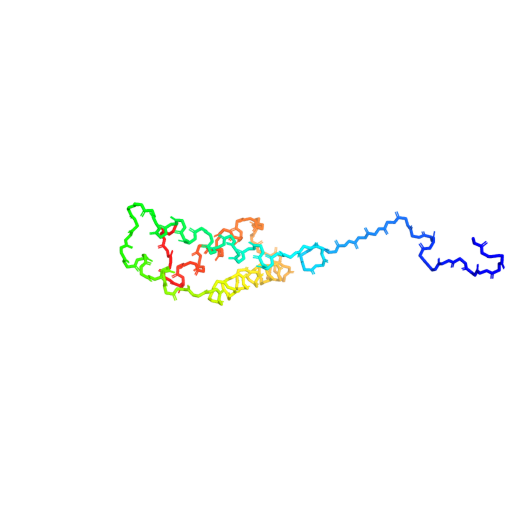A . ALA A 1 86 ? -2.071 15.063 -19.171 1.00 85.94 86 ALA A CA 1
ATOM 675 C C . ALA A 1 86 ? -2.509 16.346 -18.429 1.00 85.94 86 ALA A C 1
ATOM 677 O O . ALA A 1 86 ? -1.654 17.158 -18.074 1.00 85.94 86 ALA A O 1
ATO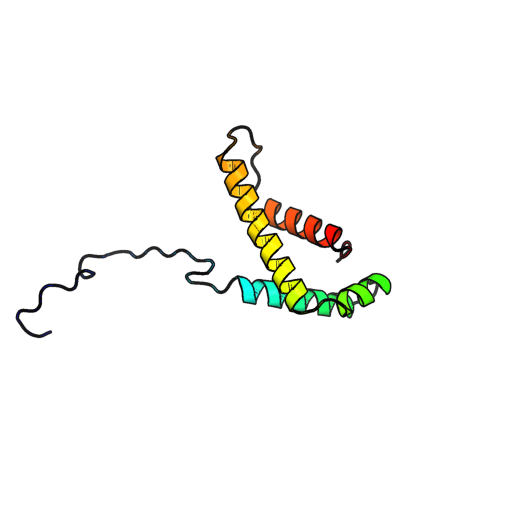M 678 N N . GLY A 1 87 ? -3.814 16.556 -18.218 1.00 91.69 87 GLY A N 1
ATOM 679 C CA . GLY A 1 87 ? -4.366 17.660 -17.432 1.00 91.69 87 GLY A CA 1
ATOM 680 C C . GLY A 1 87 ? -4.486 17.371 -15.933 1.00 91.69 87 GLY A C 1
ATOM 681 O O . GLY A 1 87 ? -4.798 18.289 -15.171 1.00 91.69 87 GLY A O 1
ATOM 682 N N . THR A 1 88 ? -4.238 16.130 -15.494 1.00 90.56 88 THR A N 1
ATOM 683 C CA . THR A 1 88 ? -4.341 15.754 -14.079 1.00 90.56 88 THR A CA 1
ATOM 684 C C . THR A 1 88 ? -3.316 16.533 -13.243 1.00 90.56 88 THR A C 1
ATOM 686 O O . THR A 1 88 ? -2.120 16.501 -13.553 1.00 90.56 88 THR A O 1
ATOM 689 N N . PRO A 1 89 ? -3.739 17.230 -12.168 1.00 93.56 89 PRO A N 1
ATOM 690 C CA . PRO A 1 89 ? -2.817 17.910 -11.270 1.00 93.56 89 PRO A CA 1
ATOM 691 C C . PRO A 1 89 ? -1.771 16.950 -10.711 1.00 93.56 89 PRO A C 1
ATOM 693 O O . PRO A 1 89 ? -2.077 15.818 -10.333 1.00 93.56 89 PRO A O 1
ATOM 696 N N . TRP A 1 90 ? -0.527 17.417 -10.644 1.00 93.62 90 TRP A N 1
ATOM 697 C CA . TRP A 1 90 ? 0.547 16.620 -10.075 1.00 93.62 90 TRP A CA 1
ATOM 698 C C . TRP A 1 90 ? 0.273 16.308 -8.602 1.00 93.62 90 TRP A C 1
ATOM 700 O O . TRP A 1 90 ? -0.157 17.175 -7.841 1.00 93.62 90 TRP A O 1
ATOM 710 N N . LYS A 1 91 ? 0.565 15.067 -8.221 1.00 93.75 91 LYS A N 1
ATOM 711 C CA . LYS A 1 91 ? 0.428 14.542 -6.868 1.00 93.75 91 LYS A CA 1
ATOM 712 C C . LYS A 1 91 ? 1.503 13.490 -6.633 1.00 93.75 91 LYS A C 1
ATOM 714 O O . LYS A 1 91 ? 1.802 12.697 -7.531 1.00 93.75 91 LYS A O 1
ATOM 719 N N . THR A 1 92 ? 2.088 13.466 -5.441 1.00 96.06 92 THR A N 1
ATOM 720 C CA . THR A 1 92 ? 3.060 12.427 -5.088 1.00 96.06 92 THR A CA 1
ATOM 721 C C . THR A 1 92 ? 2.390 11.070 -4.886 1.00 96.06 92 THR A C 1
ATOM 723 O O . THR A 1 92 ? 1.217 10.955 -4.528 1.00 96.06 92 THR A O 1
ATOM 726 N N . VAL A 1 93 ? 3.184 10.013 -5.050 1.00 95.62 93 VAL A N 1
ATOM 727 C CA . VAL A 1 93 ? 2.768 8.651 -4.698 1.00 95.62 93 VAL A CA 1
ATOM 728 C C . VAL A 1 93 ? 2.462 8.537 -3.199 1.00 95.62 93 VAL A C 1
ATOM 730 O O . VAL A 1 93 ? 1.510 7.857 -2.830 1.00 95.62 93 VAL A O 1
ATOM 733 N N . ASP A 1 94 ? 3.206 9.239 -2.344 1.00 97.00 94 ASP A N 1
ATOM 734 C CA . ASP A 1 94 ? 3.000 9.210 -0.892 1.00 97.00 94 ASP A CA 1
ATOM 735 C C . ASP A 1 94 ? 1.703 9.913 -0.473 1.00 97.00 94 ASP A C 1
ATOM 737 O O . ASP A 1 94 ? 0.949 9.373 0.337 1.00 97.00 94 ASP A O 1
ATOM 741 N N . GLU A 1 95 ? 1.382 11.065 -1.070 1.00 97.62 95 GLU A N 1
ATOM 742 C CA . GLU A 1 95 ? 0.077 11.717 -0.884 1.00 97.62 95 GLU A CA 1
ATOM 743 C C . GLU A 1 95 ? -1.058 10.800 -1.348 1.00 97.62 95 GLU A C 1
ATOM 745 O O . GLU A 1 95 ? -2.078 10.676 -0.671 1.00 97.62 95 GLU A O 1
ATOM 750 N N . HIS A 1 96 ? -0.890 10.103 -2.479 1.00 97.69 96 HIS A N 1
ATOM 751 C CA . HIS A 1 96 ? -1.896 9.149 -2.952 1.00 97.69 96 HIS A CA 1
ATOM 752 C C . HIS A 1 96 ? -2.083 7.979 -1.989 1.00 97.69 96 HIS A C 1
ATOM 754 O O . HIS A 1 96 ? -3.213 7.619 -1.649 1.00 97.69 96 HIS A O 1
ATOM 760 N N . HIS A 1 97 ? -0.989 7.409 -1.501 1.00 97.38 97 HIS A N 1
ATOM 761 C CA . HIS A 1 97 ? -1.019 6.347 -0.506 1.00 97.38 97 HIS A CA 1
ATOM 762 C C . HIS A 1 97 ? -1.690 6.778 0.802 1.00 97.38 97 HIS A C 1
ATOM 764 O O . HIS A 1 97 ? -2.467 6.000 1.359 1.00 97.38 97 HIS A O 1
ATOM 770 N N . LEU A 1 98 ? -1.434 7.998 1.280 1.00 97.00 98 LEU A N 1
ATOM 771 C CA . LEU A 1 98 ? -2.059 8.523 2.493 1.00 97.00 98 LEU A CA 1
ATOM 772 C C . LEU A 1 98 ? -3.564 8.751 2.306 1.00 97.00 98 LEU A C 1
ATOM 774 O O . LEU A 1 98 ? -4.361 8.324 3.139 1.00 97.00 98 LEU A O 1
ATOM 778 N N . GLU A 1 99 ? -3.966 9.388 1.207 1.00 97.00 99 GLU A N 1
ATOM 779 C CA . GLU A 1 99 ? -5.380 9.649 0.923 1.00 97.00 99 GLU A CA 1
ATOM 780 C C . GLU A 1 99 ? -6.173 8.358 0.693 1.00 97.00 99 GLU A C 1
ATOM 782 O O . GLU A 1 99 ? -7.280 8.208 1.209 1.00 97.00 99 GLU A O 1
ATOM 787 N N . SER A 1 100 ? -5.606 7.399 -0.044 1.00 97.88 100 SER A N 1
ATOM 788 C CA . SER A 1 100 ? -6.234 6.089 -0.247 1.00 97.88 100 SER A CA 1
ATOM 789 C C . SER A 1 100 ? -6.339 5.299 1.055 1.00 97.88 100 SER A C 1
ATOM 791 O O . SER A 1 100 ? -7.373 4.678 1.288 1.00 97.88 100 SER A O 1
ATOM 793 N N . LEU A 1 101 ? -5.328 5.360 1.929 1.00 97.31 101 LEU A N 1
ATOM 794 C CA . LEU A 1 101 ? -5.393 4.766 3.263 1.00 97.31 101 LEU A CA 1
ATOM 795 C C . LEU A 1 101 ? -6.545 5.373 4.074 1.00 97.31 101 LEU A C 1
ATOM 797 O O . LEU A 1 101 ? -7.382 4.627 4.575 1.00 97.31 101 LEU A O 1
ATOM 801 N N . ALA A 1 102 ? -6.618 6.704 4.167 1.00 96.94 102 ALA A N 1
ATOM 802 C CA . ALA A 1 102 ? -7.675 7.398 4.904 1.00 96.94 102 ALA A CA 1
ATOM 803 C C . ALA A 1 102 ? -9.071 7.042 4.368 1.00 96.94 102 ALA A C 1
ATOM 805 O O . ALA A 1 102 ? -9.943 6.630 5.133 1.00 96.94 102 ALA A O 1
ATOM 806 N N . ARG A 1 103 ? -9.252 7.090 3.043 1.00 97.75 103 ARG A N 1
ATOM 807 C CA . ARG A 1 103 ? -10.504 6.706 2.382 1.00 97.75 103 ARG A CA 1
ATOM 808 C C . ARG A 1 103 ? -10.905 5.261 2.696 1.00 97.75 103 ARG A C 1
ATOM 810 O O . ARG A 1 103 ? -12.048 5.018 3.069 1.00 97.75 103 ARG A O 1
ATOM 817 N N . LEU A 1 104 ? -9.984 4.304 2.565 1.00 97.81 104 LEU A N 1
ATOM 818 C CA . LEU A 1 104 ? -10.264 2.885 2.822 1.00 97.81 104 LEU A CA 1
ATOM 819 C C . LEU A 1 104 ? -10.593 2.611 4.296 1.00 97.81 104 LEU A C 1
ATOM 821 O O . LEU A 1 104 ? -11.393 1.720 4.594 1.00 97.81 104 LEU A O 1
ATOM 825 N N . LEU A 1 105 ? -9.987 3.359 5.223 1.00 96.38 105 LEU A N 1
ATOM 826 C CA . LEU A 1 105 ? -10.345 3.304 6.638 1.00 96.38 105 LEU A CA 1
ATOM 827 C C . LEU A 1 105 ? -11.774 3.808 6.853 1.00 96.38 105 LEU A C 1
ATOM 829 O O . LEU A 1 105 ? -12.564 3.118 7.497 1.00 96.38 105 LEU A O 1
ATOM 833 N N . ASP A 1 106 ? -12.135 4.954 6.281 1.00 95.94 106 ASP A N 1
ATOM 834 C CA . ASP A 1 106 ? -13.479 5.522 6.412 1.00 95.94 106 ASP A CA 1
ATOM 835 C C . ASP A 1 106 ? -14.560 4.620 5.796 1.00 95.94 106 ASP A C 1
ATOM 837 O O . ASP A 1 106 ? -15.575 4.354 6.443 1.00 95.94 106 ASP A O 1
ATOM 841 N N . GLU A 1 107 ? -14.320 4.060 4.605 1.00 95.81 107 GLU A N 1
ATOM 842 C CA . GLU A 1 107 ? -15.228 3.119 3.921 1.00 95.81 107 GLU A CA 1
ATOM 843 C C . GLU A 1 107 ? -15.542 1.874 4.762 1.00 95.81 107 GLU A C 1
ATOM 845 O O . GLU A 1 107 ? -16.639 1.320 4.689 1.00 95.81 107 GLU A O 1
ATOM 850 N N . ARG A 1 108 ? -14.593 1.444 5.598 1.00 94.69 108 ARG A N 1
ATOM 851 C CA . ARG A 1 108 ? -14.752 0.301 6.511 1.00 94.69 108 ARG A CA 1
ATOM 852 C C . ARG A 1 108 ? -15.186 0.714 7.916 1.00 94.69 108 ARG A C 1
ATOM 854 O O . ARG A 1 108 ? -15.187 -0.108 8.831 1.00 94.69 108 ARG A O 1
ATOM 861 N N . ALA A 1 109 ? -15.559 1.980 8.095 1.00 93.25 109 ALA A N 1
ATOM 862 C CA . ALA A 1 109 ? -15.907 2.581 9.375 1.00 93.25 109 ALA A CA 1
ATOM 863 C C . ALA A 1 109 ? -14.787 2.450 10.431 1.00 93.25 109 ALA A C 1
ATOM 865 O O . ALA A 1 109 ? -15.046 2.325 11.626 1.00 93.25 109 ALA A O 1
ATOM 866 N N . LEU A 1 110 ? -13.533 2.495 9.993 1.00 93.31 110 LEU A N 1
ATOM 867 C CA . LEU A 1 110 ? -12.327 2.502 10.823 1.00 93.31 110 LEU A CA 1
ATOM 868 C C . LEU A 1 110 ? -11.704 3.904 10.935 1.00 93.31 110 LEU A C 1
ATOM 870 O O . LEU A 1 110 ? -10.584 4.038 11.422 1.00 93.31 110 LEU A O 1
ATOM 874 N N . GLY A 1 111 ? -12.420 4.947 10.503 1.00 83.25 111 GLY A N 1
ATOM 875 C CA . GLY A 1 111 ? -12.008 6.340 10.669 1.00 83.25 111 GLY A CA 1
ATOM 876 C C . GLY A 1 111 ? -11.713 6.699 12.131 1.00 83.25 111 GLY A C 1
ATOM 877 O O . GLY A 1 111 ? -12.375 6.216 13.058 1.00 83.25 111 GLY A O 1
ATOM 878 N N . GLY A 1 112 ? -10.704 7.548 12.341 1.00 73.38 112 GLY A N 1
ATOM 879 C CA . GLY A 1 112 ? -10.221 7.948 13.671 1.00 73.38 112 GLY A CA 1
ATOM 880 C C . GLY A 1 112 ? -9.137 7.043 14.281 1.00 73.38 112 GLY A C 1
ATOM 881 O O . GLY A 1 112 ? -8.761 7.246 15.443 1.00 73.38 112 GLY A O 1
ATOM 882 N N . LEU A 1 113 ? -8.638 6.055 13.523 1.00 73.81 113 LEU A N 1
ATOM 883 C CA . LEU A 1 113 ? -7.383 5.346 13.819 1.00 73.81 113 LEU A CA 1
ATOM 884 C C . LEU A 1 113 ? -6.171 6.287 13.806 1.00 73.81 113 LEU A C 1
ATOM 886 O O . LEU A 1 113 ? -6.143 7.236 12.999 1.00 73.81 113 LEU A O 1
#